Protein AF-V5HC36-F1 (afdb_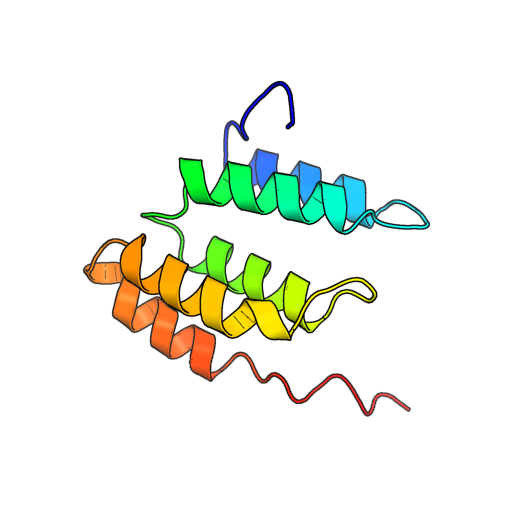monomer_lite)

InterPro domains:
  IPR011990 Tetratricopeptide-like helical domain superfamily [G3DSA:1.25.40.10] (1-94)
  IPR013949 U3 small nucl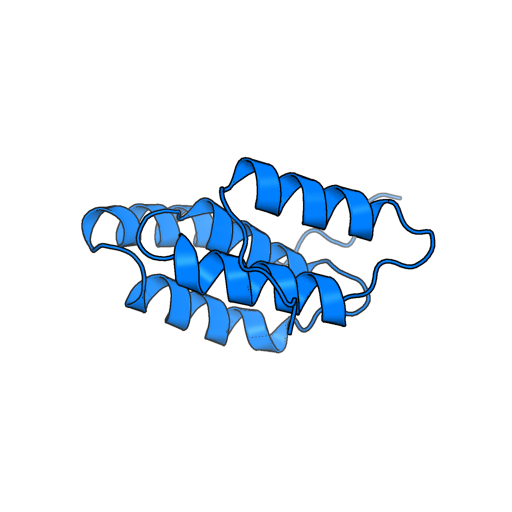eolar RNA-associated protein 6 [PTHR23271] (4-97)
  IPR056907 U3 small nucleolar RNA-associated protein 6 homolog, C-terminal [PF24892] (7-78)

Radius of gyration: 13.78 Å; chains: 1; bounding bo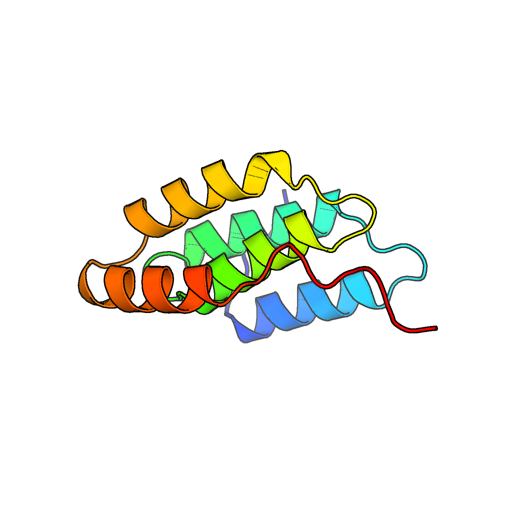x: 32×35×34 Å

Organism: Ixodes ricinus (NCBI:txid34613)

Foldseek 3Di:
DPPDAQPDPVSLVVQLVVQVPDPDRDPVVNLVSLVSCCVPCLQPDLPSLLVLLCCLLPPPPHPNVCSVVSLVVSCVRYDPVCNVVSVVVVVVSDSPPPDDDD

pLDDT: mean 89.57, std 16.06, range [35.53, 98.56]

Secondary structure (DSSP, 8-state):
--SS--SSHHHHHHHHHHHHTSSS--HHHHHHHHHHHHHHHTTT-HHHHHHHHHHHHHSTT--GGGHHHHHHHHHHHS-HHHHHHHHHHHHTS-TT-SS---

Sequence (102 aa):
MLLLKPLSLGFFQAMVNIENAHATPSAHRLRGYFEDATLEFGQSCTELWLKYITFELKHAEGKPECAGVLYQRAVKALKDELVDEFIARYSLLDPGQAEMDD

Structure (mmCIF, N/CA/C/O backbone):
data_AF-V5HC36-F1
#
_entry.id   AF-V5HC36-F1
#
loop_
_atom_site.group_PDB
_atom_site.id
_atom_site.type_symbol
_atom_site.label_atom_id
_atom_site.label_alt_id
_atom_site.label_comp_id
_atom_site.label_asym_id
_atom_site.label_entity_id
_atom_site.label_seq_id
_atom_site.pdbx_PDB_ins_code
_atom_site.Cartn_x
_atom_site.Cartn_y
_atom_site.Cartn_z
_atom_site.occupancy
_atom_site.B_iso_or_equiv
_atom_site.auth_seq_id
_atom_site.auth_comp_id
_atom_site.auth_asym_id
_atom_site.auth_atom_id
_atom_site.pdbx_PDB_model_num
ATOM 1 N N . MET A 1 1 ? -0.436 14.337 -10.219 1.00 48.66 1 MET A N 1
ATOM 2 C CA . MET A 1 1 ? -1.792 13.909 -9.824 1.00 48.66 1 MET A CA 1
ATOM 3 C C . MET A 1 1 ? -2.552 13.546 -11.078 1.00 48.66 1 MET A C 1
ATOM 5 O O . MET A 1 1 ? -2.480 14.306 -12.041 1.00 48.66 1 MET A O 1
ATOM 9 N N . LEU A 1 2 ? -3.214 12.390 -11.093 1.00 54.19 2 LEU A N 1
ATOM 10 C CA . LEU A 1 2 ? -4.193 12.103 -12.135 1.00 54.19 2 LEU A CA 1
ATOM 11 C C . LEU A 1 2 ? -5.310 13.153 -12.066 1.00 54.19 2 LEU A C 1
ATOM 13 O O . LEU A 1 2 ? -5.672 13.616 -10.987 1.00 54.19 2 LEU A O 1
ATOM 17 N N . LEU A 1 3 ? -5.851 13.541 -13.219 1.00 64.69 3 LEU A N 1
ATOM 18 C CA . LEU A 1 3 ? -6.982 14.475 -13.290 1.00 64.69 3 LEU A CA 1
ATOM 19 C C . LEU A 1 3 ? -8.290 13.857 -12.759 1.00 64.69 3 LEU A C 1
ATOM 21 O O . LEU A 1 3 ? -9.257 14.578 -12.533 1.00 64.69 3 LEU A O 1
ATOM 25 N N . LEU A 1 4 ? -8.323 12.535 -12.557 1.00 67.06 4 LEU A N 1
ATOM 26 C CA . LEU A 1 4 ? -9.476 11.775 -12.088 1.00 67.06 4 LEU A CA 1
ATOM 27 C C . LEU A 1 4 ? -9.033 10.756 -11.037 1.00 67.06 4 LEU A C 1
ATOM 29 O O . LEU A 1 4 ? -8.095 9.993 -11.262 1.00 67.06 4 LEU A O 1
ATOM 33 N N . LYS A 1 5 ? -9.745 10.738 -9.909 1.00 80.44 5 LYS A N 1
ATOM 34 C CA . LYS A 1 5 ? -9.613 9.714 -8.870 1.00 80.44 5 LYS A CA 1
ATOM 35 C C . LYS A 1 5 ? -10.159 8.367 -9.368 1.00 80.44 5 LYS A C 1
ATOM 37 O O . LYS A 1 5 ? -11.024 8.363 -10.251 1.00 80.44 5 LYS A O 1
ATOM 42 N N . PRO A 1 6 ? -9.708 7.221 -8.825 1.00 86.00 6 PRO A N 1
ATOM 43 C CA . PRO A 1 6 ? -10.248 5.928 -9.221 1.00 86.00 6 PRO A CA 1
ATOM 44 C C . PRO A 1 6 ? -11.739 5.826 -8.879 1.00 86.00 6 PRO A C 1
ATOM 46 O O . PRO A 1 6 ? -12.132 5.974 -7.729 1.00 86.00 6 PRO A O 1
ATOM 49 N N . LEU A 1 7 ? -12.568 5.523 -9.880 1.00 87.81 7 LEU A N 1
ATOM 50 C CA . LEU A 1 7 ? -14.029 5.443 -9.725 1.00 87.81 7 LEU A CA 1
ATOM 51 C C . LEU A 1 7 ? -14.502 4.161 -9.017 1.00 87.81 7 LEU A C 1
ATOM 53 O O . LEU A 1 7 ? -15.633 4.085 -8.548 1.00 87.81 7 LEU A O 1
ATOM 57 N N . SER A 1 8 ? -13.655 3.130 -8.976 1.00 94.19 8 SER A N 1
ATOM 58 C CA . SER A 1 8 ? -13.896 1.868 -8.272 1.00 94.19 8 SER A CA 1
ATOM 59 C C . SER A 1 8 ? -12.583 1.116 -8.043 1.00 94.19 8 SER A C 1
ATOM 61 O O . SER A 1 8 ? -11.580 1.388 -8.710 1.00 94.19 8 SER A O 1
ATOM 63 N N . LEU A 1 9 ? -12.593 0.110 -7.162 1.00 94.25 9 LEU A N 1
ATOM 64 C CA . LEU A 1 9 ? -11.453 -0.802 -6.984 1.00 94.25 9 LEU A CA 1
ATOM 65 C C . LEU A 1 9 ? -11.093 -1.555 -8.276 1.00 94.25 9 LEU A C 1
ATOM 67 O O . LEU A 1 9 ? -9.916 -1.761 -8.560 1.00 94.25 9 LEU A O 1
ATOM 71 N N . GLY A 1 10 ? -12.092 -1.928 -9.084 1.00 95.25 10 GLY A N 1
ATOM 72 C CA . GLY A 1 10 ? -11.864 -2.560 -10.387 1.00 95.25 10 GLY A CA 1
ATOM 73 C C . GLY A 1 10 ? -11.177 -1.616 -11.376 1.00 95.25 10 GLY A C 1
ATOM 74 O O . GLY A 1 10 ? -10.241 -2.018 -12.065 1.00 95.25 10 GLY A O 1
ATOM 75 N N . PHE A 1 11 ? -11.582 -0.342 -11.397 1.00 94.25 11 PHE A N 1
ATOM 76 C CA . PHE A 1 11 ? -10.928 0.683 -12.210 1.00 94.25 11 PHE A CA 1
ATOM 77 C C . PHE A 1 11 ? -9.486 0.930 -11.750 1.00 94.25 11 PHE A C 1
ATOM 79 O O . PHE A 1 11 ? -8.571 0.951 -12.570 1.00 94.25 11 PHE A O 1
ATOM 86 N N . PHE A 1 12 ? -9.263 1.032 -10.438 1.00 94.69 12 PHE A N 1
ATOM 87 C CA . PHE A 1 12 ? -7.924 1.098 -9.855 1.00 94.69 12 PHE A CA 1
ATOM 88 C C . PHE A 1 12 ? -7.044 -0.089 -10.278 1.00 94.69 12 PHE A C 1
ATOM 90 O O . PHE A 1 12 ? -5.929 0.114 -10.760 1.00 94.69 12 PHE A O 1
ATOM 97 N N . GLN A 1 13 ? -7.557 -1.318 -10.177 1.00 95.75 13 GLN A N 1
ATOM 98 C CA . GLN A 1 13 ? -6.814 -2.509 -10.584 1.00 95.75 13 GLN A CA 1
ATOM 99 C C . GLN A 1 13 ? -6.461 -2.478 -12.078 1.00 95.75 13 GLN A C 1
ATOM 101 O O . GLN A 1 13 ? -5.353 -2.862 -12.446 1.00 95.75 13 GLN A O 1
ATOM 106 N N . ALA A 1 14 ? -7.361 -1.985 -12.934 1.00 95.56 14 ALA A N 1
ATOM 107 C CA . ALA A 1 14 ? -7.078 -1.818 -14.356 1.00 95.56 14 ALA A CA 1
ATOM 108 C C . ALA A 1 14 ? -5.930 -0.823 -14.605 1.00 95.56 14 ALA A C 1
ATOM 110 O O . ALA A 1 14 ? -5.048 -1.121 -15.404 1.00 95.56 14 ALA A O 1
ATOM 111 N N . MET A 1 15 ? -5.885 0.308 -13.889 1.00 93.75 15 MET A N 1
ATOM 112 C CA . MET A 1 15 ? -4.783 1.277 -14.006 1.00 93.75 15 MET A CA 1
ATOM 113 C C . MET A 1 15 ? -3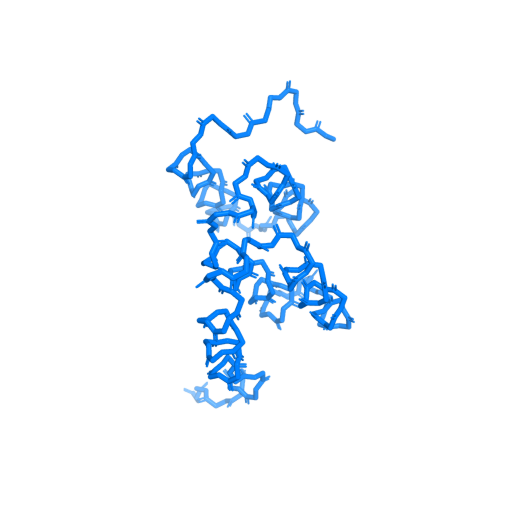.430 0.666 -13.624 1.00 93.75 15 MET A C 1
ATOM 115 O O . MET A 1 15 ? -2.452 0.835 -14.351 1.00 93.75 15 MET A O 1
ATOM 119 N N . VAL A 1 16 ? -3.380 -0.077 -12.513 1.00 94.81 16 VAL A N 1
ATOM 120 C CA . VAL A 1 16 ? -2.164 -0.782 -12.072 1.00 94.81 16 VAL A CA 1
ATOM 121 C C . VAL A 1 16 ? -1.732 -1.822 -13.106 1.00 94.81 16 VAL A C 1
ATOM 123 O O . VAL A 1 16 ? -0.556 -1.887 -13.452 1.00 94.81 16 VAL A O 1
ATOM 126 N N . ASN A 1 17 ? -2.674 -2.605 -13.638 1.00 95.81 17 ASN A N 1
ATOM 127 C CA . ASN A 1 17 ? -2.380 -3.623 -14.648 1.00 95.81 17 ASN A CA 1
ATOM 128 C C . ASN A 1 17 ? -1.837 -3.005 -15.943 1.00 95.81 17 ASN A C 1
ATOM 130 O O . ASN A 1 17 ? -0.896 -3.544 -16.517 1.00 95.81 17 ASN A O 1
ATOM 134 N N . ILE A 1 18 ? -2.411 -1.883 -16.392 1.00 95.19 18 ILE A N 1
ATOM 135 C CA . ILE A 1 18 ? -1.951 -1.168 -17.589 1.00 95.19 18 ILE A CA 1
ATOM 136 C C . ILE A 1 18 ? -0.523 -0.652 -17.389 1.00 95.19 18 ILE A C 1
ATOM 138 O O . ILE A 1 18 ? 0.320 -0.864 -18.254 1.00 95.19 18 ILE A O 1
ATOM 142 N N . GLU A 1 19 ? -0.224 -0.024 -16.249 1.00 94.94 19 GLU A N 1
ATOM 143 C CA . GLU A 1 19 ? 1.125 0.495 -15.991 1.00 94.94 19 GLU A CA 1
ATOM 144 C C . GLU A 1 19 ? 2.161 -0.629 -15.862 1.00 94.94 19 GLU A C 1
ATOM 146 O O . GLU A 1 19 ? 3.254 -0.511 -16.409 1.00 94.94 19 GLU A O 1
ATOM 151 N N . ASN A 1 20 ? 1.805 -1.743 -15.215 1.00 93.50 20 ASN A N 1
ATOM 152 C CA . ASN A 1 20 ? 2.669 -2.923 -15.115 1.00 93.50 20 ASN A CA 1
ATOM 153 C C . ASN A 1 20 ? 2.874 -3.647 -16.457 1.00 93.50 20 ASN A C 1
ATOM 155 O O . ASN A 1 20 ? 3.826 -4.408 -16.588 1.00 93.50 20 ASN A O 1
ATOM 159 N N . ALA A 1 21 ? 2.003 -3.429 -17.447 1.00 95.69 21 ALA A N 1
ATOM 160 C CA . ALA A 1 21 ? 2.162 -3.985 -18.790 1.00 95.69 21 ALA A CA 1
ATOM 161 C C . ALA A 1 21 ? 3.154 -3.188 -19.658 1.00 95.69 21 ALA A C 1
ATOM 163 O O . ALA A 1 21 ? 3.532 -3.650 -20.737 1.00 95.69 21 ALA A O 1
ATOM 164 N N . HIS A 1 22 ? 3.579 -1.996 -19.227 1.00 93.44 22 HIS A N 1
ATOM 165 C CA . HIS A 1 22 ? 4.642 -1.264 -19.907 1.00 93.44 22 HIS A CA 1
ATOM 166 C C . HIS A 1 22 ? 5.987 -1.989 -19.767 1.00 93.44 22 HIS A C 1
ATOM 168 O O . HIS A 1 22 ? 6.265 -2.615 -18.751 1.00 93.44 22 HIS A O 1
ATOM 174 N N . ALA A 1 23 ? 6.866 -1.836 -20.766 1.00 93.19 23 ALA A N 1
ATOM 175 C CA . ALA A 1 23 ? 8.216 -2.411 -20.729 1.00 93.19 23 ALA A CA 1
ATOM 176 C C . ALA A 1 23 ? 9.043 -1.918 -19.525 1.00 93.19 23 ALA A C 1
ATOM 178 O O . ALA A 1 23 ? 9.896 -2.636 -19.016 1.00 93.19 23 ALA A O 1
ATOM 179 N N . THR A 1 24 ? 8.773 -0.691 -19.073 1.00 92.25 24 THR A N 1
ATOM 180 C CA . THR A 1 24 ? 9.361 -0.084 -17.876 1.00 92.25 24 THR A CA 1
ATOM 181 C C . THR A 1 24 ? 8.242 0.551 -17.041 1.00 92.25 24 THR A C 1
ATOM 183 O O . THR A 1 24 ? 7.906 1.721 -17.273 1.00 92.25 24 THR A O 1
ATOM 186 N N . PRO A 1 25 ? 7.612 -0.201 -16.122 1.00 93.81 25 PRO A N 1
ATOM 187 C CA . PRO A 1 25 ? 6.553 0.319 -15.263 1.00 93.81 25 PRO A CA 1
ATOM 188 C C . PRO A 1 25 ? 7.051 1.481 -14.400 1.00 93.81 25 PRO A C 1
ATOM 190 O O . PRO A 1 25 ? 8.092 1.394 -13.753 1.00 93.81 25 PRO A O 1
ATOM 193 N N . SER A 1 26 ? 6.312 2.589 -14.371 1.00 95.19 26 SER A N 1
ATOM 194 C CA . SER A 1 26 ? 6.702 3.758 -13.586 1.00 95.19 26 SER A CA 1
ATOM 195 C C . SER A 1 26 ? 6.257 3.620 -12.134 1.00 95.19 26 SER A C 1
ATOM 197 O O . SER A 1 26 ? 5.083 3.822 -11.803 1.00 95.19 26 SER A O 1
ATOM 199 N N . ALA A 1 27 ? 7.218 3.416 -11.233 1.00 96.12 27 ALA A N 1
ATOM 200 C CA . ALA A 1 27 ? 6.953 3.403 -9.795 1.00 96.12 27 ALA A CA 1
ATOM 201 C C . ALA A 1 27 ? 6.326 4.718 -9.294 1.00 96.12 27 ALA A C 1
ATOM 203 O O . ALA A 1 27 ? 5.517 4.716 -8.370 1.00 96.12 27 ALA A O 1
ATOM 204 N N . HIS A 1 28 ? 6.661 5.859 -9.908 1.00 95.50 28 HIS A N 1
ATOM 205 C CA . HIS A 1 28 ? 6.036 7.145 -9.586 1.00 95.50 28 HIS A CA 1
ATOM 206 C C . HIS A 1 28 ? 4.535 7.166 -9.923 1.00 95.50 28 HIS A C 1
ATOM 208 O O . HIS A 1 28 ? 3.736 7.645 -9.116 1.00 95.50 28 HIS A O 1
ATOM 214 N N . ARG A 1 29 ? 4.130 6.629 -11.084 1.00 94.56 29 ARG A N 1
ATOM 215 C CA . ARG A 1 29 ? 2.705 6.533 -11.446 1.00 94.56 29 ARG A CA 1
ATOM 216 C C . ARG A 1 29 ? 1.963 5.551 -10.552 1.00 94.56 29 ARG A C 1
ATOM 218 O O . ARG A 1 29 ? 0.916 5.914 -10.027 1.00 94.56 29 ARG A O 1
ATOM 225 N N . LEU A 1 30 ? 2.534 4.366 -10.333 1.00 96.19 30 LEU A N 1
ATOM 226 C CA . LEU A 1 30 ? 1.950 3.341 -9.468 1.00 96.19 30 LEU A CA 1
ATOM 227 C C . LEU A 1 30 ? 1.684 3.881 -8.059 1.00 96.19 30 LEU A C 1
ATOM 229 O O . LEU A 1 30 ? 0.560 3.756 -7.576 1.00 96.19 30 LEU A O 1
ATOM 233 N N . ARG A 1 31 ? 2.655 4.575 -7.446 1.00 96.94 31 ARG A N 1
ATOM 234 C CA . ARG A 1 31 ? 2.444 5.275 -6.165 1.00 96.94 31 ARG A CA 1
ATOM 235 C C . ARG A 1 31 ? 1.280 6.245 -6.232 1.00 96.94 31 ARG A C 1
ATOM 237 O O . ARG A 1 31 ? 0.413 6.195 -5.374 1.00 96.94 31 ARG A O 1
ATOM 244 N N . GLY A 1 32 ? 1.224 7.084 -7.267 1.00 95.44 32 GLY A N 1
ATOM 245 C CA . GLY A 1 32 ? 0.097 7.995 -7.472 1.00 95.44 32 GLY A CA 1
ATOM 246 C C . GLY A 1 32 ? -1.252 7.269 -7.485 1.00 95.44 32 GLY A C 1
ATOM 247 O O . GLY A 1 32 ? -2.189 7.715 -6.832 1.00 95.44 32 GLY A O 1
ATOM 248 N N . TYR A 1 33 ? -1.339 6.116 -8.153 1.00 95.44 33 TYR A N 1
ATOM 249 C CA . TYR A 1 33 ? -2.572 5.326 -8.214 1.00 95.44 33 TYR A CA 1
ATOM 250 C C . TYR A 1 33 ? -2.953 4.747 -6.852 1.00 95.44 33 TYR A C 1
ATOM 252 O O . TYR A 1 33 ? -4.127 4.767 -6.489 1.00 95.44 33 TYR A O 1
ATOM 260 N N . PHE A 1 34 ? -1.976 4.240 -6.098 1.00 97.19 34 PHE A N 1
ATOM 261 C CA . PHE A 1 34 ? -2.202 3.735 -4.747 1.00 97.19 34 PHE A CA 1
ATOM 262 C C . PHE A 1 34 ? -2.591 4.850 -3.767 1.00 97.19 34 PHE A C 1
ATOM 264 O O . PHE A 1 34 ? -3.498 4.655 -2.960 1.00 97.19 34 PHE A O 1
ATOM 271 N N . GLU A 1 35 ? -1.961 6.023 -3.843 1.00 96.56 35 GLU A N 1
ATOM 272 C CA . GLU A 1 35 ? -2.339 7.190 -3.037 1.00 96.56 35 GLU A CA 1
ATOM 273 C C . GLU A 1 35 ? -3.788 7.603 -3.328 1.00 96.56 35 GLU A C 1
ATOM 275 O O . GLU A 1 35 ? -4.600 7.682 -2.408 1.00 96.56 35 GLU A O 1
ATOM 280 N N . ASP A 1 36 ? -4.157 7.756 -4.603 1.00 94.81 36 ASP A N 1
ATOM 281 C CA . ASP A 1 36 ? -5.526 8.119 -4.978 1.00 94.81 36 ASP A CA 1
ATOM 282 C C . ASP A 1 36 ? -6.538 7.042 -4.540 1.00 94.81 36 ASP A C 1
ATOM 284 O O . ASP A 1 36 ? -7.619 7.358 -4.044 1.00 94.81 36 ASP A O 1
ATOM 288 N N . ALA A 1 37 ? -6.192 5.757 -4.663 1.00 96.00 37 ALA A N 1
ATOM 289 C CA . ALA A 1 37 ? -7.063 4.667 -4.233 1.00 96.00 37 ALA A CA 1
ATOM 290 C C . ALA A 1 37 ? -7.203 4.581 -2.710 1.00 96.00 37 ALA A C 1
ATOM 292 O O . ALA A 1 37 ? -8.292 4.285 -2.219 1.00 96.00 37 ALA A O 1
ATOM 293 N N . THR A 1 38 ? -6.132 4.808 -1.945 1.00 97.00 38 THR A N 1
ATOM 294 C CA . THR A 1 38 ? -6.187 4.741 -0.473 1.00 97.00 38 THR A CA 1
ATOM 295 C C . THR A 1 38 ? -6.978 5.906 0.108 1.00 97.00 38 THR A C 1
ATOM 297 O O . THR A 1 38 ? -7.664 5.720 1.112 1.00 97.00 38 THR A O 1
ATOM 300 N N . LEU A 1 39 ? -6.972 7.065 -0.554 1.00 95.38 39 LEU A N 1
ATOM 301 C CA . LEU A 1 39 ? -7.854 8.179 -0.212 1.00 95.38 39 LEU A CA 1
ATOM 302 C C . LEU A 1 39 ? -9.339 7.829 -0.394 1.00 95.38 39 LEU A C 1
ATOM 304 O O . LEU A 1 39 ? -10.149 8.203 0.451 1.00 95.38 39 LEU A O 1
ATOM 308 N N . GLU A 1 40 ? -9.697 7.101 -1.455 1.00 95.25 40 GLU A N 1
ATOM 309 C CA . GLU A 1 40 ? -11.100 6.781 -1.766 1.00 95.25 40 GLU A CA 1
ATOM 310 C C . GLU A 1 40 ? -11.617 5.519 -1.056 1.00 95.25 40 GLU A C 1
ATOM 312 O O . GLU A 1 40 ? -12.746 5.492 -0.569 1.00 95.25 40 GLU A O 1
ATOM 317 N N . PHE A 1 41 ? -10.803 4.465 -0.966 1.00 97.00 41 PHE A N 1
ATOM 318 C CA . PHE A 1 41 ? -11.241 3.138 -0.511 1.00 97.00 41 PHE A CA 1
ATOM 319 C C . PHE A 1 41 ? -10.502 2.635 0.733 1.00 97.00 41 PHE A C 1
ATOM 321 O O . PHE A 1 41 ? -10.899 1.620 1.315 1.00 97.00 41 PHE A O 1
ATOM 328 N N . GLY A 1 42 ? -9.445 3.330 1.166 1.00 97.25 42 GLY A N 1
ATOM 329 C CA . GLY A 1 42 ? -8.517 2.850 2.192 1.00 97.25 42 GLY A CA 1
ATOM 330 C C . GLY A 1 42 ? -9.144 2.622 3.566 1.00 97.25 42 GLY A C 1
ATOM 331 O O . GLY A 1 42 ? -8.615 1.824 4.329 1.00 97.25 42 GLY A O 1
ATOM 332 N N . GLN A 1 43 ? -10.288 3.237 3.875 1.00 98.25 43 GLN A N 1
ATOM 333 C CA . GLN A 1 43 ? -10.980 2.996 5.149 1.00 98.25 43 GLN A CA 1
ATOM 334 C C . GLN A 1 43 ? -11.683 1.631 5.213 1.00 98.25 43 GLN A C 1
ATOM 336 O O . GLN A 1 43 ? -12.019 1.155 6.293 1.00 98.25 43 GLN A O 1
ATOM 341 N N . SER A 1 44 ? -11.933 1.001 4.063 1.00 97.56 44 SER A N 1
ATOM 342 C CA . SER A 1 44 ? -12.783 -0.195 3.947 1.00 97.56 44 SER A CA 1
ATOM 343 C C . SER A 1 44 ? -12.139 -1.350 3.177 1.00 97.56 44 SER A C 1
ATOM 345 O O . SER A 1 44 ? -12.811 -2.326 2.860 1.00 97.56 44 SER A O 1
ATOM 347 N N . CYS A 1 45 ? -10.851 -1.243 2.839 1.00 97.50 45 CYS A N 1
ATOM 348 C CA . CYS A 1 45 ? -10.168 -2.220 1.997 1.00 97.50 45 CYS A CA 1
ATOM 349 C C . CYS A 1 45 ? -8.761 -2.520 2.526 1.00 97.50 45 CYS A C 1
ATOM 351 O O . CYS A 1 45 ? -7.805 -1.801 2.232 1.00 97.50 45 CYS A O 1
ATOM 353 N N . THR A 1 46 ? -8.635 -3.610 3.284 1.00 97.50 46 THR A N 1
ATOM 354 C CA . THR A 1 46 ? -7.356 -4.128 3.805 1.00 97.50 46 THR A CA 1
ATOM 355 C C . THR A 1 46 ? -6.397 -4.487 2.666 1.00 97.50 46 THR A C 1
ATOM 357 O O . THR A 1 46 ? -5.232 -4.088 2.672 1.00 97.50 46 THR A O 1
ATOM 360 N N . GLU A 1 47 ? -6.920 -5.138 1.624 1.00 96.81 47 GLU A N 1
ATOM 361 C CA . GLU A 1 47 ? -6.161 -5.554 0.439 1.00 96.81 47 GLU A CA 1
ATOM 362 C C . GLU A 1 47 ? -5.451 -4.431 -0.283 1.00 96.81 47 GLU A C 1
ATOM 364 O O . GLU A 1 47 ? -4.358 -4.626 -0.814 1.00 96.81 47 GLU A O 1
ATOM 369 N N . LEU A 1 48 ? -6.061 -3.253 -0.326 1.00 97.88 48 LEU A N 1
ATOM 370 C CA . LEU A 1 48 ? -5.463 -2.116 -0.998 1.00 97.88 48 LEU A CA 1
ATOM 371 C C . LEU A 1 48 ? -4.154 -1.700 -0.315 1.00 97.88 48 LEU A C 1
ATOM 373 O O . LEU A 1 48 ? -3.151 -1.478 -0.994 1.00 97.88 48 LEU A O 1
ATOM 377 N N . TRP A 1 49 ? -4.149 -1.654 1.018 1.00 98.25 49 TRP A N 1
ATOM 378 C CA . TRP A 1 49 ? -2.955 -1.339 1.797 1.00 98.25 49 TRP A CA 1
ATOM 379 C C . TRP A 1 49 ? -1.886 -2.418 1.665 1.00 98.25 49 TRP A C 1
ATOM 381 O O . TRP A 1 49 ? -0.722 -2.091 1.441 1.00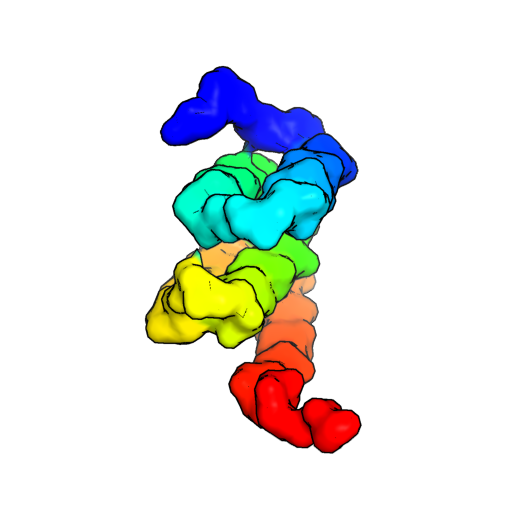 98.25 49 TRP A O 1
ATOM 391 N N . LEU A 1 50 ? -2.272 -3.696 1.732 1.00 97.75 50 LEU A N 1
ATOM 392 C CA . LEU A 1 50 ? -1.335 -4.813 1.574 1.00 97.75 50 LEU A CA 1
ATOM 393 C C . LEU A 1 50 ? -0.694 -4.817 0.183 1.00 97.75 50 LEU A C 1
ATOM 395 O O . LEU A 1 50 ? 0.520 -4.993 0.069 1.00 97.75 50 LEU A O 1
ATOM 399 N N . LYS A 1 51 ? -1.468 -4.542 -0.874 1.00 97.00 51 LYS A N 1
ATOM 400 C CA . LYS A 1 51 ? -0.938 -4.386 -2.237 1.00 97.00 51 LYS A CA 1
ATOM 401 C C . LYS A 1 51 ? 0.029 -3.211 -2.345 1.00 97.00 51 LYS A C 1
ATOM 403 O O . LYS A 1 51 ? 1.060 -3.356 -2.994 1.00 97.00 51 LYS A O 1
ATOM 408 N N . TYR A 1 52 ? -0.272 -2.079 -1.707 1.00 98.00 52 TYR A N 1
ATOM 409 C CA . TYR A 1 52 ? 0.607 -0.911 -1.758 1.00 98.00 52 TYR A CA 1
ATOM 410 C C . TYR A 1 52 ? 1.941 -1.177 -1.047 1.00 98.00 52 TYR A C 1
ATOM 412 O O . TYR A 1 52 ? 3.013 -0.939 -1.598 1.00 98.00 52 TYR A O 1
ATOM 420 N N . ILE A 1 53 ? 1.879 -1.757 0.149 1.00 97.62 53 ILE A N 1
ATOM 421 C CA . ILE A 1 53 ? 3.063 -2.173 0.905 1.00 97.62 53 ILE A CA 1
ATOM 422 C C . ILE A 1 53 ? 3.879 -3.185 0.094 1.00 97.62 53 ILE A C 1
ATOM 424 O O . ILE A 1 53 ? 5.084 -3.018 -0.060 1.00 97.62 53 ILE A O 1
ATOM 428 N N . THR A 1 54 ? 3.225 -4.198 -0.482 1.00 95.88 54 THR A N 1
ATOM 429 C CA . THR A 1 54 ? 3.890 -5.202 -1.328 1.00 95.88 54 THR A CA 1
ATOM 430 C C . THR A 1 54 ? 4.580 -4.558 -2.525 1.00 95.88 54 THR A C 1
ATOM 432 O O . THR A 1 54 ? 5.692 -4.948 -2.868 1.00 95.88 54 THR A O 1
ATOM 435 N N . PHE A 1 55 ? 3.946 -3.566 -3.151 1.00 96.19 55 PHE A N 1
ATOM 436 C CA . PHE A 1 55 ? 4.555 -2.805 -4.234 1.00 96.19 55 PHE A CA 1
ATOM 437 C C . PHE A 1 55 ? 5.848 -2.112 -3.775 1.00 96.19 55 PHE A C 1
ATOM 439 O O . PHE A 1 55 ? 6.867 -2.265 -4.444 1.00 96.19 55 PHE A O 1
ATOM 446 N N . GLU A 1 56 ? 5.849 -1.420 -2.631 1.00 96.62 56 GLU A N 1
ATOM 447 C CA . GLU A 1 56 ? 7.065 -0.755 -2.139 1.00 96.62 56 GLU A CA 1
ATOM 448 C C . GLU A 1 56 ? 8.171 -1.741 -1.746 1.00 96.62 56 GLU A C 1
ATOM 450 O O . GLU A 1 56 ? 9.345 -1.409 -1.878 1.00 96.62 56 GLU A O 1
ATOM 455 N N . LEU A 1 57 ? 7.809 -2.944 -1.292 1.00 94.56 57 LEU A N 1
ATOM 456 C CA . LEU A 1 57 ? 8.768 -3.985 -0.921 1.00 94.56 57 LEU A CA 1
ATOM 457 C C . LEU A 1 57 ? 9.368 -4.718 -2.131 1.00 94.56 57 LEU A C 1
ATOM 459 O O . LEU A 1 57 ? 10.528 -5.111 -2.075 1.00 94.56 57 LEU A O 1
ATOM 463 N N . LYS A 1 58 ? 8.585 -4.947 -3.196 1.00 92.00 58 LYS A N 1
ATOM 464 C CA . LYS A 1 58 ? 8.955 -5.877 -4.282 1.00 92.00 58 LYS A CA 1
ATOM 465 C C . LYS A 1 58 ? 9.277 -5.216 -5.620 1.00 92.00 58 LYS A C 1
ATOM 467 O O . LYS A 1 58 ? 9.928 -5.835 -6.456 1.00 92.00 58 LYS A O 1
ATOM 472 N N . HIS A 1 59 ? 8.787 -4.007 -5.879 1.00 93.31 59 HIS A N 1
ATOM 473 C CA . HIS A 1 59 ? 9.067 -3.329 -7.144 1.00 93.31 59 HIS A CA 1
ATOM 474 C C . HIS A 1 59 ? 10.544 -2.901 -7.207 1.00 93.31 59 HIS A C 1
ATOM 476 O O . HIS A 1 59 ? 11.087 -2.440 -6.209 1.00 93.31 59 HIS A O 1
ATOM 482 N N . ALA A 1 60 ? 11.185 -2.982 -8.380 1.00 91.81 60 ALA A N 1
ATOM 483 C CA . ALA A 1 60 ? 12.612 -2.656 -8.538 1.00 91.81 60 ALA A CA 1
ATOM 484 C C . ALA A 1 60 ? 12.959 -1.215 -8.107 1.00 91.81 60 ALA A C 1
ATOM 486 O O . ALA A 1 60 ? 13.991 -0.964 -7.499 1.00 91.81 60 ALA A O 1
ATOM 487 N N . GLU A 1 61 ? 12.063 -0.269 -8.396 1.00 95.38 61 GLU A N 1
ATOM 488 C CA . GLU A 1 61 ? 12.128 1.126 -7.924 1.00 95.38 61 GLU A CA 1
ATOM 489 C C . GLU A 1 61 ? 11.225 1.394 -6.699 1.00 95.38 61 GLU A C 1
ATOM 491 O O . GLU A 1 61 ? 10.753 2.520 -6.492 1.00 95.38 61 GLU A O 1
ATOM 496 N N . GLY A 1 62 ? 10.890 0.349 -5.939 1.00 94.75 62 GLY A N 1
ATOM 497 C CA . GLY A 1 62 ? 10.173 0.427 -4.668 1.00 94.75 62 GLY A CA 1
ATOM 498 C C . GLY A 1 62 ? 10.999 1.125 -3.583 1.00 94.75 62 GLY A C 1
ATOM 499 O O . GLY A 1 62 ? 12.193 1.375 -3.748 1.00 94.75 62 GLY A O 1
ATOM 500 N N . LYS A 1 63 ? 10.346 1.484 -2.480 1.00 96.69 63 LYS A N 1
ATOM 501 C CA . LYS A 1 63 ? 10.956 2.087 -1.289 1.00 96.69 63 LYS A CA 1
ATOM 502 C C . LYS A 1 63 ? 10.600 1.257 -0.059 1.00 96.69 63 LYS A C 1
ATOM 504 O O . LYS A 1 63 ? 9.663 1.619 0.664 1.00 96.69 63 LYS A O 1
ATOM 509 N N . PRO A 1 64 ? 11.312 0.145 0.199 1.00 95.00 64 PRO A N 1
ATOM 510 C CA . PRO A 1 64 ? 11.027 -0.731 1.332 1.00 95.00 64 PRO A CA 1
ATOM 511 C C . PRO A 1 64 ? 11.015 0.006 2.679 1.00 95.00 64 PRO A C 1
ATOM 513 O O . PRO A 1 64 ? 10.228 -0.323 3.567 1.00 95.00 64 PRO A O 1
ATOM 516 N N . GLU A 1 65 ? 11.809 1.070 2.818 1.00 95.12 65 GLU A N 1
ATOM 517 C CA . GLU A 1 65 ? 11.843 1.939 3.994 1.00 95.12 65 GLU A CA 1
ATOM 518 C C . GLU A 1 65 ? 10.503 2.645 4.280 1.00 95.12 65 GLU A C 1
ATOM 520 O O . GLU A 1 65 ? 10.223 3.019 5.421 1.00 95.12 65 GLU A O 1
ATOM 525 N N . CYS A 1 66 ? 9.639 2.803 3.272 1.00 95.19 66 CYS A N 1
ATOM 526 C CA . CYS A 1 66 ? 8.305 3.377 3.429 1.00 95.19 66 CYS A CA 1
ATOM 527 C C . CYS A 1 66 ? 7.259 2.363 3.923 1.00 95.19 66 CYS A C 1
ATOM 529 O O . CYS A 1 66 ? 6.186 2.787 4.361 1.00 95.19 66 CYS A O 1
ATOM 531 N N . ALA A 1 67 ? 7.542 1.053 3.916 1.00 95.06 67 ALA A N 1
ATOM 532 C CA . ALA A 1 67 ? 6.574 0.019 4.296 1.00 95.06 67 ALA A CA 1
ATOM 533 C C . ALA A 1 67 ? 6.048 0.205 5.730 1.00 95.06 67 ALA A C 1
ATOM 535 O O . ALA A 1 67 ? 4.840 0.146 5.962 1.00 95.06 67 ALA A O 1
ATOM 536 N N . GLY A 1 68 ? 6.932 0.539 6.678 1.00 95.25 68 GLY A N 1
ATOM 537 C CA . GLY A 1 68 ? 6.538 0.828 8.060 1.00 95.25 68 GLY A CA 1
ATOM 538 C C . GLY A 1 68 ? 5.614 2.045 8.171 1.00 95.25 68 GLY A C 1
ATOM 539 O O . GLY A 1 68 ? 4.637 2.020 8.918 1.00 95.25 68 GLY A O 1
ATOM 540 N N . VAL A 1 69 ? 5.861 3.095 7.382 1.00 97.56 69 VAL A N 1
ATOM 541 C CA . VAL A 1 69 ? 4.995 4.285 7.339 1.00 97.56 69 VAL A CA 1
ATOM 542 C C . VAL A 1 69 ? 3.624 3.939 6.751 1.00 97.56 69 VAL A C 1
ATOM 544 O O . VAL A 1 69 ? 2.603 4.374 7.284 1.00 97.56 69 VAL A O 1
ATOM 547 N N . LEU A 1 70 ? 3.579 3.133 5.688 1.00 98.25 70 LEU A N 1
ATOM 548 C CA . LEU A 1 70 ? 2.331 2.677 5.071 1.00 98.25 70 LEU A CA 1
ATOM 549 C C . LEU A 1 70 ? 1.514 1.776 6.001 1.00 98.25 70 LEU A C 1
ATOM 551 O O . LEU A 1 70 ? 0.305 1.967 6.099 1.00 98.25 70 LEU A O 1
ATOM 555 N N . TYR A 1 71 ? 2.158 0.875 6.745 1.00 98.00 71 TYR A N 1
ATOM 556 C CA . TYR A 1 71 ? 1.501 0.087 7.791 1.00 98.00 71 TYR A CA 1
ATOM 557 C C . TYR A 1 71 ? 0.817 0.994 8.825 1.00 98.00 71 TYR A C 1
ATOM 559 O O . TYR A 1 71 ? -0.369 0.840 9.112 1.00 98.00 71 TYR A O 1
ATOM 567 N N . GLN A 1 72 ? 1.532 2.005 9.331 1.00 98.38 72 GLN A N 1
ATOM 568 C CA . GLN A 1 72 ? 0.973 2.950 10.305 1.00 98.38 72 GLN A CA 1
ATOM 569 C C . GLN A 1 72 ? -0.184 3.774 9.724 1.00 98.38 72 GLN A C 1
ATOM 571 O O . GLN A 1 72 ? -1.129 4.104 10.440 1.00 98.38 72 GLN A O 1
ATOM 576 N N . ARG A 1 73 ? -0.130 4.117 8.432 1.00 98.50 73 ARG A N 1
ATOM 577 C CA . ARG A 1 73 ? -1.236 4.788 7.735 1.00 98.50 73 ARG A CA 1
ATOM 578 C C . ARG A 1 73 ? -2.455 3.877 7.611 1.00 98.50 73 ARG A C 1
ATOM 580 O O . ARG A 1 73 ? -3.555 4.339 7.892 1.00 98.50 73 ARG A O 1
ATOM 587 N N . ALA A 1 74 ? -2.260 2.611 7.251 1.00 98.38 74 ALA A N 1
ATOM 588 C CA . ALA A 1 74 ? -3.334 1.633 7.123 1.00 98.38 74 ALA A CA 1
ATOM 589 C C . ALA A 1 74 ? -4.081 1.435 8.447 1.00 98.38 74 ALA A C 1
ATOM 591 O O . ALA A 1 74 ? -5.298 1.597 8.483 1.00 98.38 74 ALA A O 1
ATOM 592 N N . VAL A 1 75 ? -3.351 1.203 9.545 1.00 98.06 75 VAL A N 1
ATOM 593 C CA . VAL A 1 75 ? -3.929 1.037 10.894 1.00 98.06 75 VAL A CA 1
ATOM 594 C C .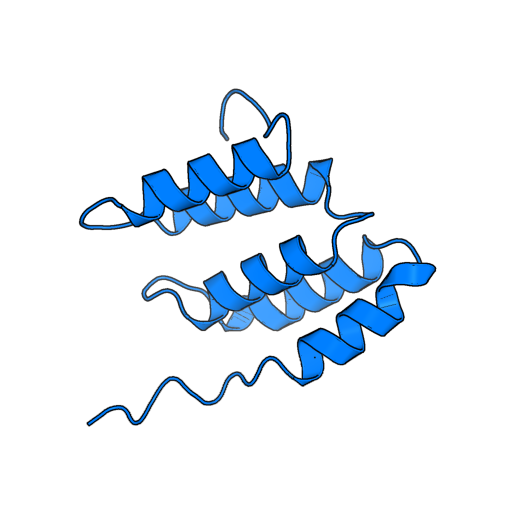 VAL A 1 75 ? -4.751 2.257 11.324 1.00 98.06 75 VAL A C 1
ATOM 596 O O . VAL A 1 75 ? -5.765 2.103 11.990 1.00 98.06 75 VAL A O 1
ATOM 599 N N . LYS A 1 76 ? -4.343 3.472 10.936 1.00 98.25 76 LYS A N 1
ATOM 600 C CA . LYS A 1 76 ? -5.077 4.708 11.263 1.00 98.25 76 LYS A CA 1
ATOM 601 C C . LYS A 1 76 ? -6.275 4.980 10.355 1.00 98.25 76 LYS A C 1
ATOM 603 O O . LYS A 1 76 ? -7.168 5.718 10.753 1.00 98.25 76 LYS A O 1
ATOM 608 N N . ALA A 1 77 ? -6.235 4.503 9.114 1.00 98.00 77 ALA A N 1
ATOM 609 C CA . ALA A 1 77 ? -7.248 4.807 8.111 1.00 98.00 77 ALA A CA 1
ATOM 610 C C . ALA A 1 77 ? -8.386 3.784 8.105 1.00 98.00 77 ALA A C 1
ATOM 612 O O . ALA A 1 77 ? -9.531 4.158 7.867 1.00 98.00 77 ALA A O 1
ATOM 613 N N . LEU A 1 78 ? -8.071 2.506 8.314 1.00 98.56 78 LEU A N 1
ATOM 614 C CA . LEU A 1 78 ? -9.050 1.425 8.314 1.00 98.56 78 LEU A CA 1
ATOM 615 C C . LEU A 1 78 ? -10.067 1.602 9.443 1.00 98.56 78 LEU A C 1
ATOM 617 O O . LEU A 1 78 ? -9.732 2.050 10.536 1.00 98.56 78 LEU A O 1
ATOM 621 N N . LYS A 1 79 ? -11.313 1.202 9.178 1.00 98.31 79 LYS A N 1
ATOM 622 C CA . LYS A 1 79 ? -12.311 1.004 10.233 1.00 98.31 79 LYS A CA 1
ATOM 623 C C . LYS A 1 79 ? -11.808 -0.029 11.237 1.00 98.31 79 LYS A C 1
ATOM 625 O O . LYS A 1 79 ? -11.232 -1.034 10.826 1.00 98.31 79 LYS A O 1
ATOM 630 N N . ASP A 1 80 ? -12.119 0.180 12.513 1.00 97.56 80 ASP A N 1
ATOM 631 C CA . ASP A 1 80 ? -11.654 -0.656 13.629 1.00 97.56 80 ASP A CA 1
ATOM 632 C C . ASP A 1 80 ? -11.870 -2.161 13.392 1.00 97.56 80 ASP A C 1
ATOM 634 O O . ASP A 1 80 ? -10.973 -2.963 13.629 1.00 97.56 80 ASP A O 1
ATOM 638 N N . GLU A 1 81 ? -13.021 -2.542 12.826 1.00 97.56 81 GLU A N 1
ATOM 639 C CA . GLU A 1 81 ? -13.381 -3.936 12.512 1.00 97.56 81 GLU A CA 1
ATOM 640 C C . GLU A 1 81 ? -12.456 -4.628 11.491 1.00 97.56 81 GLU A C 1
ATOM 642 O O . GLU A 1 81 ? -12.439 -5.853 11.409 1.00 97.56 81 GLU A O 1
ATOM 647 N N . LEU A 1 82 ? -11.678 -3.858 10.724 1.00 98.12 82 LEU A N 1
ATOM 648 C CA . LEU A 1 82 ? -10.747 -4.349 9.704 1.00 98.12 82 LEU A CA 1
ATOM 649 C C . LEU A 1 82 ? -9.279 -4.296 10.149 1.00 98.12 82 LEU A C 1
ATOM 651 O O . LEU A 1 82 ? -8.413 -4.836 9.456 1.00 98.12 82 LEU A O 1
ATOM 655 N N . VAL A 1 83 ? -8.974 -3.630 11.268 1.00 97.75 83 VAL A N 1
ATOM 656 C CA . VAL A 1 83 ? -7.589 -3.417 11.716 1.00 97.75 83 VAL A CA 1
ATOM 657 C C . VAL A 1 83 ? -6.935 -4.742 12.100 1.00 97.75 83 VAL A C 1
ATOM 659 O O . VAL A 1 83 ? -5.835 -5.030 11.629 1.00 97.75 83 VAL A O 1
ATOM 662 N N . ASP A 1 84 ? -7.620 -5.583 12.876 1.00 97.38 84 ASP A N 1
ATOM 663 C CA . ASP A 1 84 ? -7.077 -6.879 13.301 1.00 97.38 84 ASP A CA 1
ATOM 664 C C . ASP A 1 84 ? -6.838 -7.821 12.109 1.00 97.38 84 ASP A C 1
ATOM 666 O O . ASP A 1 84 ? -5.793 -8.472 12.032 1.00 97.38 84 ASP A O 1
ATOM 670 N N . GLU A 1 85 ? -7.757 -7.842 11.132 1.00 96.88 85 GLU A N 1
ATOM 671 C CA . GLU A 1 85 ? -7.572 -8.590 9.880 1.00 96.88 85 GLU A CA 1
ATOM 672 C C . GLU A 1 85 ? -6.333 -8.088 9.130 1.00 96.88 85 GLU A C 1
ATOM 674 O O . GLU A 1 85 ? -5.488 -8.882 8.711 1.00 96.88 85 GLU A O 1
ATOM 679 N N . PHE A 1 86 ? -6.192 -6.769 8.982 1.00 97.88 86 PHE A N 1
ATOM 680 C CA . PHE A 1 86 ? -5.044 -6.177 8.307 1.00 97.88 86 PHE A CA 1
ATOM 681 C C . PHE A 1 86 ? -3.722 -6.550 8.987 1.00 97.88 86 PHE A C 1
ATOM 683 O O . PHE A 1 86 ? -2.790 -6.962 8.298 1.00 97.88 86 PHE A O 1
ATOM 690 N N . ILE A 1 87 ? -3.639 -6.458 10.318 1.00 97.06 87 ILE A N 1
ATOM 691 C CA . ILE A 1 87 ? -2.429 -6.798 11.081 1.00 97.06 87 ILE A CA 1
ATOM 692 C C . ILE A 1 87 ? -2.077 -8.278 10.901 1.00 97.06 87 ILE A C 1
ATOM 694 O O . ILE A 1 87 ? -0.919 -8.604 10.623 1.00 97.06 87 ILE A O 1
ATOM 698 N N . ALA A 1 88 ? -3.068 -9.169 11.006 1.00 95.69 88 ALA A N 1
ATOM 699 C CA . ALA A 1 88 ? -2.872 -10.604 10.823 1.00 95.69 88 ALA A CA 1
ATOM 700 C C . ALA A 1 88 ? -2.391 -10.948 9.406 1.00 95.69 88 ALA A C 1
ATOM 702 O O . ALA A 1 88 ? -1.567 -11.838 9.230 1.00 95.69 88 ALA A O 1
ATOM 703 N N . ARG A 1 89 ? -2.872 -10.241 8.382 1.00 95.69 89 ARG A N 1
ATOM 704 C CA . ARG A 1 89 ? -2.443 -10.465 6.996 1.00 95.69 89 ARG A CA 1
ATOM 705 C C . ARG A 1 89 ? -1.098 -9.825 6.678 1.00 95.69 89 ARG A C 1
ATOM 707 O O . ARG A 1 89 ? -0.322 -10.399 5.922 1.00 95.69 89 ARG A O 1
ATOM 714 N N . TYR A 1 90 ? -0.808 -8.667 7.262 1.00 94.50 90 TYR A N 1
ATOM 715 C CA . TYR A 1 90 ? 0.486 -8.006 7.131 1.00 94.50 90 TYR A CA 1
ATOM 716 C C . TYR A 1 90 ? 1.611 -8.839 7.758 1.00 94.50 90 TYR A C 1
ATOM 718 O O . TYR A 1 90 ? 2.693 -8.907 7.189 1.00 94.50 90 TYR A O 1
ATOM 726 N N . SER A 1 91 ? 1.374 -9.517 8.886 1.00 91.62 91 SER A N 1
ATOM 727 C CA . SER A 1 91 ? 2.397 -10.368 9.518 1.00 91.62 91 SER A CA 1
ATOM 728 C C . SER A 1 91 ? 2.771 -11.602 8.687 1.00 91.62 91 SER A C 1
ATOM 730 O O . SER A 1 91 ? 3.874 -12.121 8.838 1.00 91.62 91 SER A O 1
ATOM 732 N N . LEU A 1 92 ? 1.881 -12.047 7.793 1.00 89.75 92 LEU A N 1
ATOM 733 C CA . LEU A 1 92 ? 2.138 -13.112 6.816 1.00 89.75 92 LEU A CA 1
ATOM 734 C C . LEU A 1 92 ? 2.858 -12.609 5.559 1.00 89.75 92 LEU A C 1
ATOM 736 O O . LEU A 1 92 ? 3.274 -13.407 4.720 1.00 89.75 92 LEU A O 1
ATOM 740 N N . LEU A 1 93 ? 2.957 -11.292 5.394 1.00 83.25 93 LEU A N 1
ATOM 741 C CA . LEU A 1 93 ? 3.586 -10.652 4.251 1.00 83.25 93 LEU A CA 1
ATOM 742 C C . LEU A 1 93 ? 5.097 -10.701 4.479 1.00 83.25 93 LEU A C 1
ATOM 744 O O . LEU A 1 93 ? 5.685 -9.745 4.965 1.00 83.25 93 LEU A O 1
ATOM 748 N N . ASP A 1 94 ? 5.695 -11.859 4.200 1.00 65.00 94 ASP A N 1
ATOM 749 C CA . ASP A 1 94 ? 7.115 -12.116 4.423 1.00 65.00 94 ASP A CA 1
ATOM 750 C C . ASP A 1 94 ? 7.970 -11.165 3.559 1.00 65.00 94 ASP A C 1
ATOM 752 O O . ASP A 1 94 ? 7.963 -11.277 2.325 1.00 65.00 94 ASP A O 1
ATOM 756 N N . PRO A 1 95 ? 8.702 -10.206 4.159 1.00 53.91 95 PRO A N 1
ATOM 757 C CA . PRO A 1 95 ? 9.614 -9.347 3.417 1.00 53.91 95 PRO A CA 1
ATOM 758 C C . PRO A 1 95 ? 10.889 -10.092 2.963 1.00 53.91 95 PRO A C 1
ATOM 760 O O . PRO A 1 95 ? 11.734 -9.473 2.320 1.00 53.91 95 PRO A O 1
ATOM 763 N N . GLY A 1 96 ? 11.044 -11.388 3.284 1.00 48.78 96 GLY A N 1
ATOM 764 C CA . GLY A 1 96 ? 12.259 -12.182 3.063 1.00 48.78 96 GLY A CA 1
ATOM 765 C C . GLY A 1 96 ? 12.303 -13.122 1.847 1.00 48.78 96 GLY A C 1
ATOM 766 O O . GLY A 1 96 ? 13.355 -13.702 1.605 1.00 48.78 96 GLY A O 1
ATOM 767 N N . GLN A 1 97 ? 11.239 -13.286 1.052 1.00 42.81 97 GLN A N 1
ATOM 768 C CA . GLN A 1 97 ? 11.234 -14.220 -0.098 1.00 42.81 97 GLN A CA 1
ATOM 769 C C . GLN A 1 97 ? 11.330 -13.520 -1.466 1.00 42.81 97 GLN A C 1
ATOM 771 O O . GLN A 1 97 ? 10.419 -13.610 -2.290 1.00 42.81 97 GLN A O 1
ATOM 776 N N . ALA A 1 98 ? 12.433 -12.809 -1.713 1.00 40.19 98 ALA A N 1
ATOM 777 C CA . ALA A 1 98 ? 12.811 -12.342 -3.056 1.00 40.19 98 ALA A CA 1
ATOM 778 C C . ALA A 1 98 ? 14.171 -12.890 -3.535 1.00 40.19 98 ALA A C 1
ATOM 780 O O . ALA A 1 98 ? 14.645 -12.497 -4.597 1.00 40.19 98 ALA A O 1
ATOM 781 N N . GLU A 1 99 ? 14.785 -13.812 -2.792 1.00 43.75 99 GLU A N 1
ATOM 782 C CA . GLU A 1 99 ? 15.989 -14.526 -3.214 1.00 43.75 99 GLU A CA 1
ATOM 783 C C . GLU A 1 99 ? 15.723 -16.032 -3.124 1.00 43.75 99 GLU A C 1
ATOM 785 O O . GLU A 1 99 ? 15.222 -16.499 -2.102 1.00 43.75 99 GLU A O 1
ATOM 790 N N . MET A 1 100 ? 16.093 -16.762 -4.181 1.00 41.56 100 MET A N 1
ATOM 791 C CA . MET A 1 100 ? 15.902 -18.202 -4.430 1.00 41.56 100 MET A CA 1
ATOM 792 C C . MET A 1 100 ? 14.673 -18.566 -5.274 1.00 41.56 100 MET A C 1
ATOM 794 O O . MET A 1 100 ? 13.800 -19.297 -4.825 1.00 41.56 100 MET A O 1
ATOM 798 N N . ASP A 1 101 ? 14.672 -18.121 -6.531 1.00 36.16 101 ASP A N 1
ATOM 799 C CA . ASP A 1 101 ? 14.386 -19.041 -7.636 1.00 36.16 101 ASP A CA 1
ATOM 800 C C . ASP A 1 101 ? 15.640 -19.041 -8.533 1.00 36.16 101 ASP A C 1
ATOM 802 O O . ASP A 1 101 ? 16.006 -18.004 -9.092 1.00 36.16 101 ASP A O 1
ATOM 806 N N . ASP A 1 102 ? 16.336 -20.183 -8.517 1.00 35.53 102 ASP A N 1
ATOM 807 C CA . ASP A 1 102 ? 17.550 -20.558 -9.273 1.00 35.53 102 ASP A CA 1
ATOM 808 C C . ASP A 1 102 ? 17.288 -20.657 -10.792 1.00 35.53 102 ASP A C 1
ATOM 810 O O . ASP A 1 102 ? 16.203 -21.162 -11.176 1.00 35.53 102 ASP A O 1
#